Protein AF-A0A497I4L1-F1 (afdb_monomer)

pLDDT: mean 78.33, std 16.74, range [43.81, 93.81]

Radius of gyration: 17.93 Å; Cα contacts (8 Å, |Δi|>4): 24; chains: 1; bounding box: 46×20×42 Å

Solvent-accessible surface area (backbone atoms only — not comparable to full-atom values): 3921 Å² total; per-residue (Å²): 110,75,63,61,55,51,51,50,54,53,48,52,53,49,51,54,50,35,52,52,37,50,53,50,39,51,43,51,70,34,87,70,45,29,61,57,28,58,76,69,66,63,74,79,64,83,67,84,69,83,58,72,78,76,68,57,77,77,81,80,78,83,128

Structure (mmCIF, N/CA/C/O backbone):
data_AF-A0A497I4L1-F1
#
_entry.id   AF-A0A497I4L1-F1
#
loop_
_atom_site.group_PDB
_atom_site.id
_atom_site.type_symbol
_atom_site.label_atom_id
_atom_site.label_alt_id
_atom_site.label_comp_id
_atom_site.label_asym_id
_atom_site.label_entity_id
_atom_site.label_seq_id
_atom_site.pdbx_PDB_ins_code
_atom_site.Cartn_x
_atom_site.Cartn_y
_atom_site.Cartn_z
_atom_site.occupancy
_atom_site.B_iso_or_equiv
_atom_site.auth_seq_id
_atom_site.auth_comp_id
_atom_site.auth_asym_id
_atom_site.auth_atom_id
_atom_site.pdbx_PDB_model_num
ATOM 1 N N . GLU A 1 1 ? -14.472 5.767 25.367 1.00 57.75 1 GLU A N 1
ATOM 2 C CA . GLU A 1 1 ? -13.034 5.410 25.385 1.00 57.75 1 GLU A CA 1
ATOM 3 C C . GLU A 1 1 ? -12.704 4.060 24.751 1.00 57.75 1 GLU A C 1
ATOM 5 O O . GLU A 1 1 ? -11.914 4.055 23.822 1.00 57.75 1 GLU A O 1
ATOM 10 N N . ARG A 1 2 ? -13.290 2.925 25.173 1.00 62.19 2 ARG A N 1
ATOM 11 C CA . ARG A 1 2 ? -12.920 1.601 24.609 1.00 62.19 2 ARG A CA 1
ATOM 12 C C . ARG A 1 2 ? -13.217 1.443 23.110 1.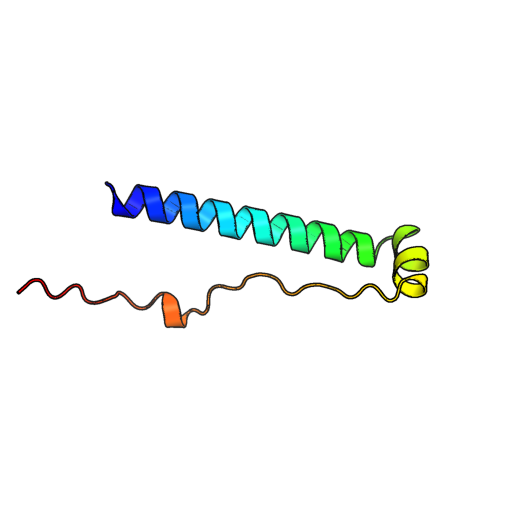00 62.19 2 ARG A C 1
ATOM 14 O O . ARG A 1 2 ? -12.431 0.819 22.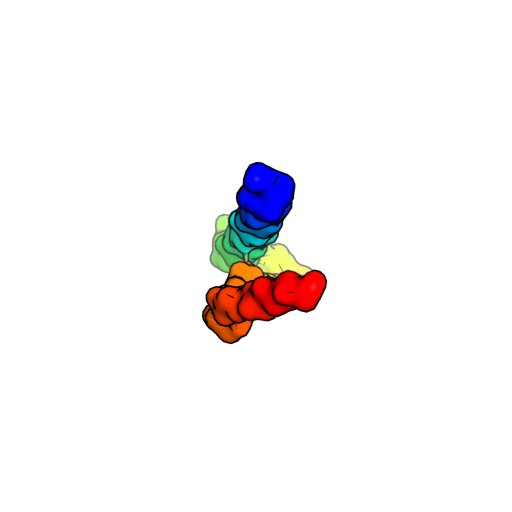414 1.00 62.19 2 ARG A O 1
ATOM 21 N N . ILE A 1 3 ? -14.316 2.023 22.626 1.00 68.69 3 ILE A N 1
ATOM 22 C CA . ILE A 1 3 ? -14.703 1.957 21.207 1.00 68.69 3 ILE A CA 1
ATOM 23 C C . ILE A 1 3 ? -13.753 2.807 20.356 1.00 68.69 3 ILE A C 1
ATOM 25 O O . ILE A 1 3 ? -13.169 2.293 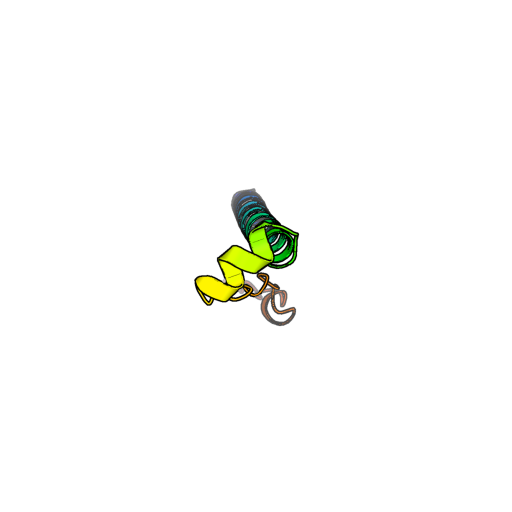19.416 1.00 68.69 3 ILE A O 1
ATOM 29 N N . SER A 1 4 ? -13.478 4.046 20.770 1.00 72.31 4 SER A N 1
ATOM 30 C CA . SER A 1 4 ? -12.555 4.947 20.064 1.00 72.31 4 SER A CA 1
ATOM 31 C C . SER A 1 4 ? -11.125 4.401 19.971 1.00 72.31 4 SER A C 1
ATOM 33 O O . SER A 1 4 ? -10.447 4.612 18.973 1.00 72.31 4 SER A O 1
ATOM 35 N N . GLY A 1 5 ? -10.661 3.666 20.990 1.00 75.69 5 GLY A N 1
ATOM 36 C CA . GLY A 1 5 ? -9.367 2.979 20.930 1.00 75.69 5 GLY A CA 1
ATOM 37 C C . GLY A 1 5 ? -9.330 1.872 19.870 1.00 75.69 5 GLY A C 1
ATOM 38 O O . GLY A 1 5 ? -8.365 1.778 19.117 1.00 75.69 5 GLY A O 1
ATOM 39 N N . LEU A 1 6 ? -10.401 1.078 19.774 1.00 78.81 6 LEU A N 1
ATOM 40 C CA . LEU A 1 6 ? -10.534 0.027 18.762 1.00 78.81 6 LEU A CA 1
ATOM 41 C C . LEU A 1 6 ? -10.732 0.597 17.351 1.00 78.81 6 LEU A C 1
ATOM 43 O O . LEU A 1 6 ? -10.218 0.031 16.394 1.00 78.81 6 LEU A O 1
ATOM 47 N N . GLU A 1 7 ? -11.444 1.714 17.210 1.00 78.25 7 GLU A N 1
ATOM 48 C CA . GLU A 1 7 ? -11.614 2.414 15.930 1.00 78.25 7 GLU A CA 1
ATOM 49 C C . GLU A 1 7 ? -10.294 2.977 15.405 1.00 78.25 7 GLU A C 1
ATOM 51 O O . GLU A 1 7 ? -10.017 2.844 14.213 1.00 78.25 7 GLU A O 1
ATOM 56 N N . ASN A 1 8 ? -9.462 3.540 16.288 1.00 82.19 8 ASN A N 1
ATOM 57 C CA . ASN A 1 8 ? -8.118 3.988 15.929 1.00 82.19 8 ASN A CA 1
ATOM 58 C C . ASN A 1 8 ? -7.245 2.811 15.485 1.00 82.19 8 ASN A C 1
ATOM 60 O O . ASN A 1 8 ? -6.670 2.861 14.403 1.00 82.19 8 ASN A O 1
ATOM 64 N N . GLU A 1 9 ? -7.218 1.711 16.245 1.00 85.25 9 GLU A N 1
ATOM 65 C CA . GLU A 1 9 ? -6.451 0.528 15.839 1.00 85.25 9 GLU A CA 1
ATOM 66 C C . GLU A 1 9 ? -6.954 -0.038 14.500 1.00 85.25 9 GLU A C 1
ATOM 68 O O . GLU A 1 9 ? -6.164 -0.414 13.633 1.00 85.25 9 GLU A O 1
ATOM 73 N N . LEU A 1 10 ? -8.270 -0.068 14.288 1.00 83.38 10 LEU A N 1
ATOM 74 C CA . LEU A 1 10 ? -8.859 -0.517 13.030 1.00 83.38 10 LEU A CA 1
ATOM 75 C C . LEU A 1 10 ? -8.479 0.399 11.858 1.00 83.38 10 LEU A C 1
ATOM 77 O O . LEU A 1 10 ? -8.207 -0.099 10.762 1.00 83.38 10 LEU A O 1
ATOM 81 N N . ALA A 1 11 ? -8.459 1.716 12.070 1.00 84.56 11 ALA A N 1
ATOM 82 C CA . ALA A 1 11 ? -8.019 2.688 11.075 1.00 84.56 11 ALA A CA 1
ATOM 83 C C . ALA A 1 11 ? -6.536 2.492 10.724 1.00 84.56 11 ALA A C 1
ATOM 85 O O . ALA A 1 11 ? -6.221 2.342 9.541 1.00 84.56 11 ALA A O 1
ATOM 86 N N . ASP A 1 12 ? -5.668 2.353 11.728 1.00 87.19 12 ASP A N 1
ATOM 87 C CA . ASP A 1 12 ? -4.227 2.139 11.550 1.00 87.19 12 ASP A CA 1
ATOM 88 C C . ASP A 1 12 ? -3.938 0.860 10.746 1.00 87.19 12 ASP A C 1
ATOM 90 O O . ASP A 1 12 ? -3.088 0.833 9.852 1.00 87.19 12 ASP A O 1
ATOM 94 N N . ARG A 1 13 ? -4.672 -0.232 11.012 1.00 89.19 13 ARG A N 1
ATOM 95 C CA . ARG A 1 13 ? -4.512 -1.492 10.259 1.00 89.19 13 ARG A CA 1
ATOM 96 C C . ARG A 1 13 ? -4.942 -1.361 8.803 1.00 89.19 13 ARG A C 1
ATOM 98 O O . ARG A 1 13 ? -4.322 -1.974 7.930 1.00 89.19 13 ARG A O 1
ATOM 105 N N . ARG A 1 14 ? -5.993 -0.583 8.534 1.00 87.50 14 ARG A N 1
ATOM 106 C CA . ARG A 1 14 ? -6.474 -0.317 7.169 1.00 87.50 14 ARG A CA 1
ATOM 107 C C . ARG A 1 14 ? -5.481 0.542 6.395 1.00 87.50 14 ARG A C 1
ATOM 109 O O . ARG A 1 14 ? -5.202 0.234 5.237 1.00 87.50 14 ARG A O 1
ATOM 116 N N . GLU A 1 15 ? -4.937 1.573 7.032 1.00 87.88 15 GLU A N 1
ATOM 117 C CA . GLU A 1 15 ? -3.884 2.415 6.460 1.00 87.88 15 GLU A CA 1
ATOM 118 C C . GLU A 1 15 ? -2.648 1.576 6.126 1.00 87.88 15 GLU A C 1
ATOM 120 O O . GLU A 1 15 ? -2.238 1.526 4.968 1.00 87.88 15 GLU A O 1
ATOM 125 N N . PHE A 1 16 ? -2.163 0.781 7.083 1.00 91.25 16 PHE A N 1
ATOM 126 C CA . PHE A 1 16 ? -1.019 -0.105 6.876 1.00 91.25 16 PHE A CA 1
ATOM 127 C C . PHE A 1 16 ? -1.215 -1.080 5.703 1.00 91.25 16 PHE A C 1
ATOM 129 O O . PHE A 1 16 ? -0.303 -1.281 4.895 1.00 91.25 16 PHE A O 1
ATOM 136 N N . TYR A 1 17 ? -2.403 -1.686 5.580 1.00 91.38 17 TYR A N 1
ATOM 137 C CA . TYR A 1 17 ? -2.723 -2.551 4.442 1.00 91.38 17 TYR A CA 1
ATOM 138 C C . TYR A 1 17 ? -2.659 -1.777 3.120 1.00 91.38 17 TYR A C 1
ATOM 140 O O . TYR A 1 17 ? -2.029 -2.233 2.162 1.00 91.38 17 TYR A O 1
ATOM 148 N N . ASN A 1 18 ? -3.287 -0.602 3.067 1.00 91.88 18 ASN A N 1
ATOM 149 C CA . ASN A 1 18 ? -3.336 0.218 1.861 1.00 91.88 18 ASN A CA 1
ATOM 150 C C . ASN A 1 18 ? -1.953 0.719 1.443 1.00 91.88 18 ASN A C 1
ATOM 152 O O . ASN A 1 18 ? -1.648 0.695 0.249 1.00 91.88 18 ASN A O 1
ATOM 156 N N . ASP A 1 19 ? -1.094 1.084 2.388 1.00 93.81 19 ASP A N 1
ATOM 157 C CA . ASP A 1 19 ? 0.288 1.486 2.118 1.00 93.81 19 ASP A CA 1
ATOM 158 C C . ASP A 1 19 ? 1.111 0.335 1.541 1.00 93.81 19 ASP A C 1
ATOM 160 O O . ASP A 1 19 ? 1.841 0.503 0.554 1.00 93.81 19 ASP A O 1
ATOM 164 N N . CYS A 1 20 ? 0.953 -0.861 2.112 1.00 93.44 20 CYS A N 1
ATOM 165 C CA . CYS A 1 20 ? 1.614 -2.067 1.627 1.00 93.44 20 CYS A CA 1
ATOM 166 C C . CYS A 1 20 ? 1.165 -2.413 0.201 1.00 93.44 20 CYS A C 1
ATOM 168 O O . CYS A 1 20 ? 2.004 -2.643 -0.675 1.00 93.44 20 CYS A O 1
ATOM 170 N N . VAL A 1 21 ? -0.147 -2.407 -0.057 1.00 92.69 21 VAL A N 1
ATOM 171 C CA . VAL A 1 21 ? -0.716 -2.689 -1.384 1.00 92.69 21 VAL A CA 1
ATOM 172 C C . VAL A 1 21 ? -0.317 -1.627 -2.403 1.00 92.69 21 VAL A C 1
ATOM 174 O O . VAL A 1 21 ? 0.056 -1.966 -3.526 1.00 92.69 21 VAL A O 1
ATOM 177 N N . THR A 1 22 ? -0.337 -0.352 -2.019 1.00 92.12 22 THR A N 1
ATOM 178 C CA . THR A 1 22 ? 0.091 0.757 -2.881 1.00 92.12 22 THR A CA 1
ATOM 179 C C . THR A 1 22 ? 1.555 0.597 -3.266 1.00 92.12 22 THR A C 1
ATOM 181 O O . THR A 1 22 ? 1.880 0.593 -4.454 1.00 92.12 22 THR A O 1
ATOM 184 N N . SER A 1 23 ? 2.432 0.374 -2.286 1.00 93.56 23 SER A N 1
ATOM 185 C CA . SER A 1 23 ? 3.864 0.163 -2.522 1.00 93.56 23 SER A CA 1
ATOM 186 C C . SER A 1 23 ? 4.120 -1.050 -3.415 1.00 93.56 23 SER A C 1
ATOM 188 O O . SER A 1 23 ? 4.915 -0.975 -4.353 1.00 93.56 23 SER A O 1
ATOM 190 N N . TYR A 1 24 ? 3.418 -2.159 -3.171 1.00 92.75 24 TYR A N 1
ATOM 191 C CA . TYR A 1 24 ? 3.501 -3.356 -4.003 1.00 92.75 24 TYR A CA 1
ATOM 192 C C . TYR A 1 24 ? 3.067 -3.079 -5.450 1.00 92.75 24 TYR A C 1
ATOM 194 O O . TYR A 1 24 ? 3.802 -3.404 -6.382 1.00 92.75 24 TYR A O 1
ATOM 202 N N . ASN A 1 25 ? 1.919 -2.429 -5.653 1.00 92.50 25 ASN A N 1
ATOM 203 C CA . ASN A 1 25 ? 1.402 -2.110 -6.985 1.00 92.50 25 ASN A CA 1
ATOM 204 C C . ASN A 1 25 ? 2.310 -1.133 -7.746 1.00 92.50 25 ASN A C 1
ATOM 206 O O . ASN A 1 25 ? 2.514 -1.305 -8.947 1.00 92.50 25 ASN A O 1
ATOM 210 N N . ILE A 1 26 ? 2.886 -0.142 -7.057 1.00 92.44 26 ILE A N 1
ATOM 211 C CA . ILE A 1 26 ? 3.864 0.786 -7.644 1.00 92.44 26 ILE A CA 1
ATOM 212 C C . ILE A 1 26 ? 5.095 0.013 -8.119 1.00 92.44 26 ILE A C 1
ATOM 214 O O . ILE A 1 26 ? 5.525 0.181 -9.260 1.00 92.44 26 ILE A O 1
ATOM 218 N N . ARG A 1 27 ? 5.638 -0.873 -7.277 1.00 91.44 27 ARG A N 1
ATOM 219 C CA . ARG A 1 27 ? 6.793 -1.707 -7.638 1.00 91.44 27 ARG A CA 1
ATOM 220 C C . ARG A 1 27 ? 6.485 -2.668 -8.777 1.00 91.44 27 ARG A C 1
ATOM 222 O O . ARG A 1 27 ? 7.317 -2.879 -9.646 1.00 91.44 27 ARG A O 1
ATOM 229 N N . LEU A 1 28 ? 5.266 -3.193 -8.836 1.00 91.12 28 LEU A N 1
ATOM 230 C CA . LEU A 1 28 ? 4.822 -4.030 -9.946 1.00 91.12 28 LEU A CA 1
ATOM 231 C C . LEU A 1 28 ? 4.896 -3.299 -11.300 1.00 91.12 28 LEU A C 1
ATOM 233 O O . LEU A 1 28 ? 5.058 -3.944 -12.335 1.00 91.12 28 LEU A O 1
ATOM 237 N N . GLN A 1 29 ? 4.763 -1.969 -11.301 1.00 89.25 29 GLN A N 1
ATOM 238 C CA . GLN A 1 29 ? 4.775 -1.132 -12.502 1.00 89.25 29 GLN A CA 1
ATOM 239 C C . GLN A 1 29 ? 6.114 -0.428 -12.767 1.00 89.25 29 GLN A C 1
ATOM 241 O O . GLN A 1 29 ? 6.324 0.064 -13.877 1.00 89.25 29 GLN A O 1
ATOM 246 N N . SER A 1 30 ? 7.030 -0.387 -11.796 1.00 90.81 30 SER A N 1
ATOM 247 C CA . SER A 1 30 ? 8.332 0.264 -11.946 1.00 90.81 30 SER A CA 1
ATOM 248 C C . SER A 1 30 ? 9.349 -0.633 -12.660 1.00 90.81 30 SER A C 1
ATOM 250 O O . SER A 1 30 ? 9.302 -1.855 -12.586 1.00 90.81 30 SER A O 1
ATOM 252 N N . ILE A 1 31 ? 10.307 -0.039 -13.371 1.00 90.12 31 ILE A N 1
ATOM 253 C CA . ILE A 1 31 ? 11.446 -0.768 -13.955 1.00 90.12 31 ILE A CA 1
ATOM 254 C C . ILE A 1 31 ? 12.566 -0.802 -12.899 1.00 90.12 31 ILE A C 1
ATOM 256 O O . ILE A 1 31 ? 12.834 0.245 -12.308 1.00 90.12 31 ILE A O 1
ATOM 260 N N . PRO A 1 32 ? 13.242 -1.945 -12.646 1.00 86.56 32 PRO A N 1
ATOM 261 C CA . PRO A 1 32 ? 13.215 -3.211 -13.395 1.00 86.56 32 PRO A CA 1
ATOM 262 C C . PRO A 1 32 ? 12.167 -4.236 -12.926 1.00 86.56 32 PRO A C 1
ATOM 264 O O . PRO A 1 32 ? 11.966 -5.244 -13.610 1.00 86.56 32 PRO A O 1
ATOM 267 N N . ASP A 1 33 ? 11.499 -3.984 -11.800 1.00 87.62 33 ASP A N 1
ATOM 268 C CA . ASP A 1 33 ? 10.584 -4.918 -11.129 1.00 87.62 33 ASP A CA 1
ATOM 269 C C . ASP A 1 33 ? 9.450 -5.407 -12.060 1.00 87.62 33 ASP A C 1
ATOM 271 O O . ASP A 1 33 ? 9.115 -6.590 -12.043 1.00 87.62 33 ASP A O 1
ATOM 275 N N . LEU A 1 34 ? 8.948 -4.569 -12.975 1.00 90.00 34 LEU A N 1
ATOM 276 C CA . LEU A 1 34 ? 7.937 -4.895 -13.993 1.00 90.00 34 LEU A CA 1
ATOM 277 C C . LEU A 1 34 ? 8.325 -6.090 -14.883 1.00 90.00 34 LEU A C 1
ATOM 279 O O . LEU A 1 34 ? 7.459 -6.870 -15.289 1.00 90.00 34 LEU A O 1
ATOM 283 N N . ILE A 1 35 ? 9.610 -6.247 -15.212 1.00 91.19 35 ILE A N 1
ATOM 284 C CA . ILE A 1 35 ? 10.092 -7.340 -16.073 1.00 91.19 35 ILE A CA 1
ATOM 285 C C . ILE A 1 35 ? 10.000 -8.665 -15.314 1.00 91.19 35 ILE A C 1
ATOM 287 O O . ILE A 1 35 ? 9.438 -9.642 -15.818 1.00 91.19 35 ILE A O 1
ATOM 291 N N . VAL A 1 36 ? 10.504 -8.675 -14.079 1.00 90.31 36 VAL A N 1
ATOM 292 C CA . VAL A 1 36 ? 10.464 -9.839 -13.186 1.00 90.31 36 VAL A CA 1
ATOM 293 C C . VAL A 1 36 ? 9.017 -10.180 -12.830 1.00 90.31 36 VAL A C 1
ATOM 295 O O . VAL A 1 36 ? 8.616 -11.339 -12.910 1.00 90.31 36 VAL A O 1
ATOM 298 N N . ALA A 1 37 ? 8.199 -9.170 -12.543 1.00 90.25 37 ALA A N 1
ATOM 299 C CA . ALA A 1 37 ? 6.781 -9.313 -12.252 1.00 90.25 37 ALA A CA 1
ATOM 300 C C . ALA A 1 37 ? 6.007 -9.966 -13.401 1.00 90.25 37 ALA A C 1
ATOM 302 O O . ALA A 1 37 ? 5.230 -10.894 -13.165 1.00 90.25 37 ALA A O 1
ATOM 303 N N . LYS A 1 38 ? 6.244 -9.540 -14.649 1.00 88.69 38 LYS A N 1
ATOM 304 C CA . LYS A 1 38 ? 5.630 -10.166 -15.830 1.00 88.69 38 LYS A CA 1
ATOM 305 C C . LYS A 1 38 ? 6.087 -11.609 -16.020 1.00 88.69 38 LYS A C 1
ATOM 307 O O . LYS A 1 38 ? 5.249 -12.464 -16.306 1.00 88.69 38 LYS A O 1
ATOM 312 N N . LEU A 1 39 ? 7.378 -11.891 -15.828 1.00 91.06 39 LEU A N 1
ATOM 313 C CA . LEU A 1 39 ? 7.915 -13.252 -15.913 1.00 91.06 39 LEU A CA 1
ATOM 314 C C . LEU A 1 39 ? 7.282 -14.175 -14.858 1.00 91.06 39 LEU A C 1
ATOM 316 O O . LEU A 1 39 ? 6.926 -15.312 -15.160 1.00 91.06 39 LEU A O 1
ATOM 320 N N . MET A 1 40 ? 7.077 -13.660 -13.645 1.00 90.94 40 MET A N 1
ATOM 321 C CA . MET A 1 40 ? 6.454 -14.371 -12.525 1.00 90.94 40 MET A CA 1
ATOM 322 C C . MET A 1 40 ? 4.915 -14.309 -12.521 1.00 90.94 40 MET A C 1
ATOM 324 O O . MET A 1 40 ? 4.289 -14.860 -11.619 1.00 90.94 40 MET A O 1
ATOM 328 N N . LYS A 1 41 ? 4.289 -13.671 -13.522 1.00 90.62 41 LYS A N 1
ATOM 329 C CA . LYS A 1 41 ? 2.828 -13.471 -13.630 1.00 90.62 41 LYS A CA 1
ATOM 330 C C . LYS A 1 41 ? 2.198 -12.818 -12.387 1.00 90.62 41 LYS A C 1
ATOM 332 O O . LYS A 1 41 ? 1.049 -13.112 -12.047 1.00 90.62 41 LYS A O 1
ATOM 337 N N . LEU A 1 42 ? 2.938 -11.932 -11.723 1.00 88.75 42 LEU A N 1
ATOM 338 C CA . LEU A 1 42 ? 2.448 -11.173 -10.576 1.00 88.75 42 LEU A CA 1
ATOM 339 C C . LEU A 1 42 ? 1.373 -10.173 -11.022 1.00 88.75 42 LEU A C 1
ATOM 341 O O . LEU A 1 42 ? 1.475 -9.554 -12.083 1.00 88.75 42 LEU A O 1
ATOM 345 N N . LYS A 1 43 ? 0.324 -10.039 -10.211 1.00 88.50 43 LYS A N 1
ATOM 346 C CA . LYS A 1 43 ? -0.836 -9.180 -10.478 1.00 88.50 43 LYS A CA 1
ATOM 347 C C . LYS A 1 43 ? -0.965 -8.108 -9.400 1.00 88.50 43 LYS A C 1
ATOM 349 O O . LYS A 1 43 ? -0.528 -8.361 -8.273 1.00 88.50 43 LYS A O 1
ATOM 354 N N . PRO A 1 44 ? -1.551 -6.945 -9.730 1.00 88.19 44 PRO A N 1
ATOM 355 C CA . PRO A 1 44 ? -1.847 -5.925 -8.739 1.00 88.19 44 PRO A CA 1
ATOM 356 C C . PRO A 1 44 ? -2.888 -6.437 -7.743 1.00 88.19 44 PRO A C 1
ATOM 358 O O . PRO A 1 44 ? -3.740 -7.259 -8.086 1.00 88.19 44 PRO A O 1
ATOM 361 N N . ILE A 1 45 ? -2.794 -5.942 -6.515 1.00 89.75 45 ILE A N 1
ATOM 362 C CA . ILE A 1 45 ? -3.726 -6.238 -5.426 1.00 89.75 45 ILE A CA 1
ATOM 363 C C . ILE A 1 45 ? -4.670 -5.043 -5.275 1.00 89.75 45 ILE A C 1
ATOM 365 O O . ILE A 1 45 ? -4.258 -3.894 -5.439 1.00 89.75 45 ILE A O 1
ATOM 369 N N . GLU A 1 46 ? -5.942 -5.294 -4.984 1.00 87.25 46 GLU A N 1
ATOM 370 C CA . GLU A 1 46 ? -6.908 -4.222 -4.750 1.00 87.25 46 GLU A CA 1
ATOM 371 C C . GLU A 1 46 ? -6.721 -3.590 -3.365 1.00 87.25 46 GLU A C 1
ATOM 373 O O . GLU A 1 46 ? -6.475 -4.272 -2.364 1.00 87.25 46 GLU A O 1
ATOM 378 N N . LEU A 1 47 ? -6.832 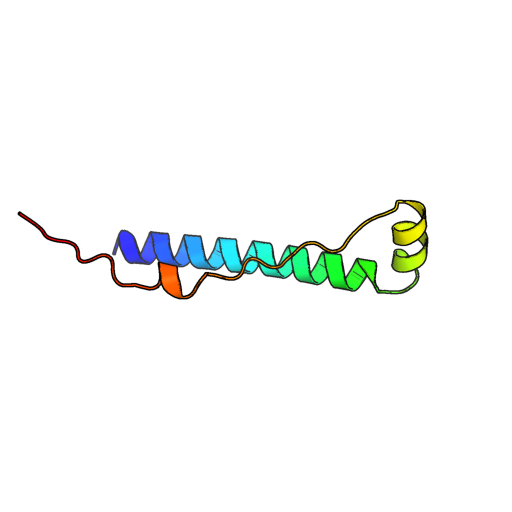-2.259 -3.318 1.00 86.62 47 LEU A N 1
ATOM 379 C CA . LEU A 1 47 ? -6.808 -1.499 -2.072 1.00 86.62 47 LEU A CA 1
ATOM 380 C C . LEU A 1 47 ? -8.049 -1.805 -1.240 1.00 86.62 47 LEU A C 1
ATOM 382 O O . LEU A 1 47 ? -9.149 -1.962 -1.774 1.00 86.62 47 LEU A O 1
ATOM 386 N N . P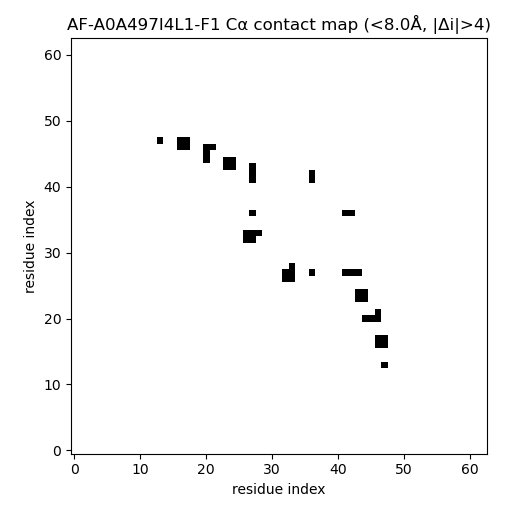HE A 1 48 ? -7.877 -1.808 0.076 1.00 81.75 48 PHE A N 1
ATOM 387 C CA . PHE A 1 48 ? -8.979 -1.927 1.008 1.00 81.75 48 PHE A CA 1
ATOM 388 C C . PHE A 1 48 ? -9.742 -0.604 1.015 1.00 81.75 48 PHE A C 1
ATOM 390 O O . PHE A 1 48 ? -9.307 0.402 1.585 1.00 81.75 48 PHE A O 1
ATOM 397 N N . LYS A 1 49 ? -10.888 -0.601 0.338 1.00 71.75 49 LYS A N 1
ATOM 398 C CA . LYS A 1 49 ? -11.849 0.498 0.367 1.00 71.75 49 LYS A CA 1
ATOM 399 C C . LYS A 1 49 ? -12.940 0.137 1.361 1.00 71.75 49 LYS A C 1
ATOM 401 O O . LYS A 1 49 ? -13.603 -0.882 1.206 1.00 71.75 49 LYS A O 1
ATOM 406 N N . VAL A 1 50 ? -13.129 0.981 2.370 1.00 63.28 50 VAL A N 1
ATOM 407 C CA . VAL A 1 50 ? -14.298 0.881 3.249 1.00 63.28 50 VAL A CA 1
ATOM 408 C C . VAL A 1 50 ? -15.526 1.165 2.388 1.00 63.28 50 VAL A C 1
ATOM 410 O O . VAL A 1 50 ? -15.624 2.251 1.815 1.00 63.28 50 VAL A O 1
ATOM 413 N N . ALA A 1 51 ? -16.434 0.197 2.265 1.00 55.81 51 ALA A N 1
ATOM 414 C CA . ALA A 1 51 ? -17.732 0.442 1.656 1.00 55.81 51 ALA A CA 1
ATOM 415 C C . ALA A 1 51 ? -18.441 1.522 2.485 1.00 55.81 51 ALA A C 1
ATOM 417 O O . ALA A 1 51 ? -18.575 1.381 3.699 1.00 55.81 51 ALA A O 1
ATOM 418 N N . GLU A 1 52 ? -18.884 2.613 1.859 1.00 50.81 52 GLU A N 1
ATOM 419 C CA . GLU A 1 52 ? -19.642 3.664 2.559 1.00 50.81 52 GLU A CA 1
ATOM 420 C C . GLU A 1 52 ? -20.909 3.118 3.241 1.00 50.81 52 GLU A C 1
ATOM 422 O O . GLU A 1 52 ? -21.388 3.706 4.205 1.00 50.81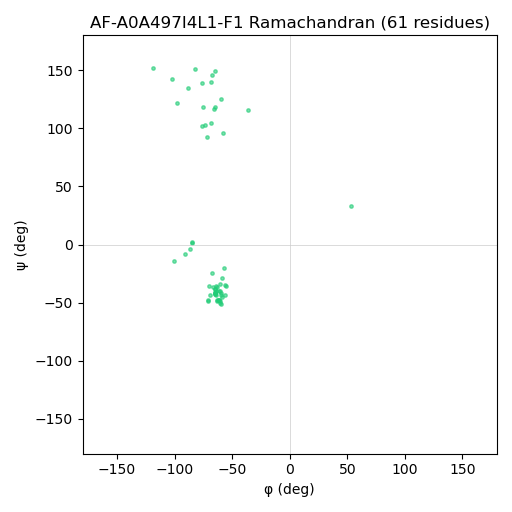 52 GLU A O 1
ATOM 427 N N . GLU A 1 53 ? -21.407 1.954 2.813 1.00 49.03 53 GLU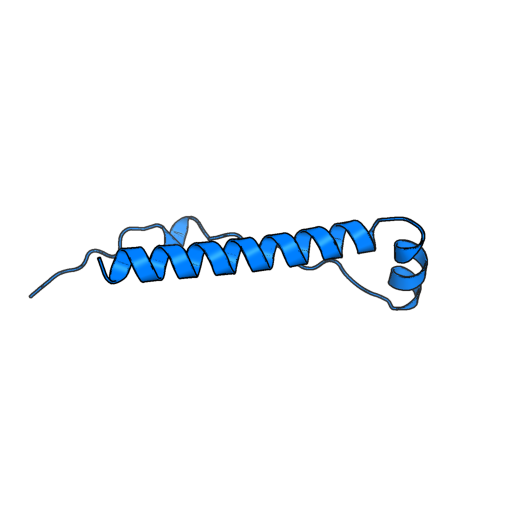 A N 1
ATOM 428 C CA . GLU A 1 53 ? -22.525 1.250 3.446 1.00 49.03 53 GLU A CA 1
ATOM 429 C C . GLU A 1 53 ? -22.211 0.699 4.848 1.00 49.03 53 GLU A C 1
ATOM 431 O O . GLU A 1 53 ? -23.131 0.601 5.658 1.00 49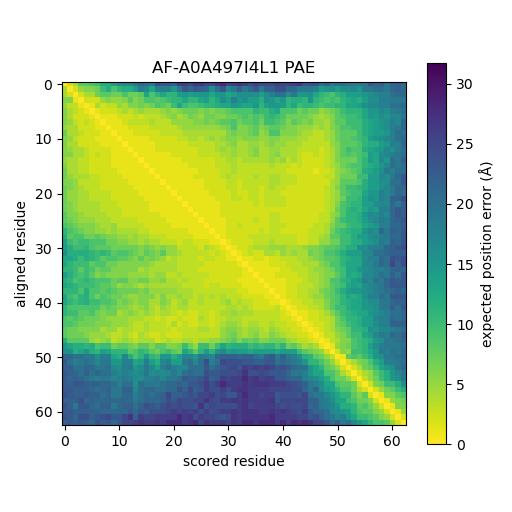.03 53 GLU A O 1
ATOM 436 N N . GLU A 1 54 ? -20.943 0.434 5.189 1.00 49.34 54 GLU A N 1
ATOM 437 C CA . GLU A 1 54 ? -20.524 0.045 6.551 1.00 49.34 54 GLU A CA 1
ATOM 438 C C . GLU A 1 54 ? -20.242 1.248 7.468 1.00 49.34 54 GLU A C 1
ATOM 440 O O . GLU A 1 54 ? -19.973 1.072 8.654 1.00 49.34 54 GLU A O 1
ATOM 445 N N . LYS A 1 55 ? -20.326 2.484 6.952 1.00 52.03 55 LYS A N 1
ATOM 446 C CA . LYS A 1 55 ? -20.319 3.707 7.777 1.00 52.03 55 LYS A CA 1
ATOM 447 C C . LYS A 1 55 ? -21.709 4.080 8.304 1.00 52.03 55 LYS A C 1
ATOM 449 O O . LYS A 1 55 ? -21.840 5.117 8.951 1.00 52.03 55 LYS A O 1
ATOM 454 N N . LYS A 1 56 ? -22.755 3.296 8.009 1.00 43.81 56 LYS A N 1
ATOM 455 C CA . LYS A 1 56 ? -24.068 3.513 8.627 1.00 43.81 56 LYS A CA 1
ATOM 456 C C . LYS A 1 56 ? -23.950 3.229 10.121 1.00 43.81 56 LYS A C 1
ATOM 458 O O . LYS A 1 56 ? -23.654 2.099 10.496 1.00 43.81 56 LYS A O 1
ATOM 463 N N . ASP A 1 57 ? -24.183 4.267 10.926 1.00 47.06 57 ASP A N 1
ATOM 464 C CA . ASP A 1 57 ? -24.361 4.198 12.376 1.00 47.06 57 ASP A CA 1
ATOM 465 C C . ASP A 1 57 ? -25.114 2.917 12.741 1.00 47.06 57 ASP A C 1
ATOM 467 O O . ASP A 1 57 ? -26.269 2.719 12.350 1.00 47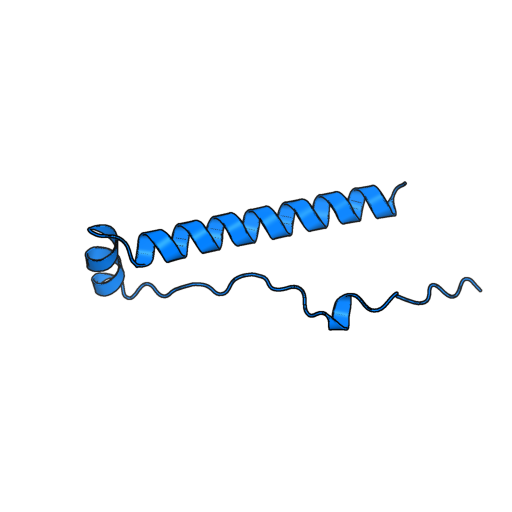.06 57 ASP A O 1
ATOM 471 N N . VAL A 1 58 ? -24.452 2.018 13.466 1.00 53.22 58 VAL A N 1
ATOM 472 C CA . VAL A 1 58 ? -25.155 0.913 14.106 1.00 53.22 58 VAL A CA 1
ATOM 473 C C . VAL A 1 58 ? -25.991 1.569 15.198 1.00 53.22 58 VAL A C 1
ATOM 475 O O . VAL A 1 58 ? -25.438 2.009 16.202 1.00 53.22 58 VAL A O 1
ATOM 478 N N . GLU A 1 59 ? -27.307 1.693 14.997 1.00 46.97 59 GLU A N 1
ATOM 479 C CA . GLU A 1 59 ? -28.229 2.139 16.045 1.00 46.97 59 GLU A CA 1
ATOM 480 C C . GLU A 1 59 ? -28.103 1.183 17.240 1.00 46.97 59 GLU A C 1
ATOM 482 O O . GLU A 1 59 ? -28.708 0.108 17.272 1.00 46.97 59 GLU A O 1
ATOM 487 N N . ILE A 1 60 ? -27.288 1.555 18.230 1.00 52.75 60 ILE A N 1
ATOM 488 C CA . ILE A 1 60 ? -27.179 0.819 19.485 1.00 52.75 60 ILE A CA 1
ATOM 489 C C . ILE A 1 60 ? -28.471 1.075 20.261 1.00 52.75 60 ILE A C 1
ATOM 491 O O . ILE A 1 60 ? -28.599 2.055 20.996 1.00 52.75 60 ILE A O 1
ATOM 495 N N . LYS A 1 61 ? -29.454 0.191 20.084 1.00 49.03 61 LYS A N 1
ATOM 496 C CA . LYS A 1 61 ? -30.608 0.100 20.978 1.00 49.03 61 LYS A CA 1
ATOM 497 C C . LYS A 1 61 ? -30.151 -0.604 22.253 1.00 49.03 61 LYS A C 1
ATOM 499 O O . LYS A 1 61 ? -29.965 -1.816 22.259 1.00 49.03 61 LYS A O 1
ATOM 504 N N . PHE A 1 62 ? -29.928 0.175 23.306 1.00 45.97 62 PHE A N 1
ATOM 505 C CA . PHE A 1 62 ? -29.908 -0.353 24.666 1.00 45.97 62 PHE A CA 1
ATOM 506 C C . PHE A 1 62 ? -31.364 -0.618 25.074 1.00 45.97 62 PHE A C 1
ATOM 508 O O . PHE A 1 62 ? -32.171 0.313 25.063 1.00 45.97 62 PHE A O 1
ATOM 515 N N . GLU A 1 63 ? -31.692 -1.879 25.357 1.00 44.19 63 GLU A N 1
ATOM 516 C CA . GLU A 1 63 ? -32.910 -2.278 26.081 1.00 44.19 63 GLU A CA 1
ATOM 517 C C . GLU A 1 63 ? -32.630 -2.295 27.588 1.00 44.19 63 GLU A C 1
ATOM 519 O O . GLU A 1 63 ? -31.504 -2.703 27.969 1.00 44.19 63 GLU A O 1
#

Sequence (63 aa):
ERISGLENELADRREFYNDCVTSYNIRLQSIPDLIVAKLMKLKPIELFKVAEEEKKDVEIKFE

Secondary structure (DSSP, 8-state):
-HHHHHHHHHHHHHHHHHHHHHHHHHHHHSTTHHHHHHHTT--PPPP-PPPGGGGS-------

Foldseek 3Di:
DVVVVVVVVVVVVLVVQQVVLVVVVVLCPDPPSVVVCVVVVPDRDDRDDDDVVVVPPPPPDDD

Mean predicted aligned error: 9.51 Å